Protein AF-A0A7M7TA64-F1 (afdb_monomer_lite)

Sequence (103 aa):
MKEQVNTCLRNYKIDAAVLELGDEKNFEKTDKLTKLEWGCVRACVYKGANFMRADGSLDIEVLTDGDEPEDKKKFESVVGICRAEAGKDDCKFFQCMDEKDDS

Secondary structure (DSSP, 8-state):
-HHHHHHHHHHTT--GGGG-TT-HHHHHHHHT--HHHHHHHHHHHHHHTTSB-TTS-B-HHHHTTT--HHHHHHHHHHHHHHHHHHTT-HHHHHHHHHHHH--

Radius of gyration: 14.09 Å; chains: 1; bounding box: 36×28×34 Å

Foldseek 3Di:
DLVQLCVQLVVVVQHSLCVVPPDPVNVVSVVPDDLLSVLSSVLSVCVVVVQADPQRDGPLCVVQPPPDPVVSVVLVVQLVVLCVVCPSRSSSSSSSVVVVVVD

Organism: Nasonia vitripennis (NCBI:txid7425)

Structure (mmCIF, N/CA/C/O backbone):
data_AF-A0A7M7TA64-F1
#
_entry.id   AF-A0A7M7TA64-F1
#
loop_
_atom_site.group_PDB
_atom_site.id
_atom_site.type_symbol
_atom_site.label_atom_id
_atom_site.label_alt_id
_atom_site.label_comp_id
_atom_site.label_asym_id
_atom_site.label_entity_id
_atom_site.label_seq_id
_atom_site.pdbx_PDB_ins_code
_atom_site.Cartn_x
_atom_site.Cartn_y
_atom_site.Cartn_z
_atom_site.occupancy
_atom_site.B_iso_or_equiv
_atom_site.auth_seq_id
_atom_site.auth_comp_id
_atom_site.auth_asym_id
_atom_site.auth_atom_id
_atom_site.pdbx_PDB_model_num
ATOM 1 N N . MET A 1 1 ? 0.349 -10.941 -12.657 1.00 75.31 1 MET A N 1
ATOM 2 C CA . MET A 1 1 ? 0.095 -9.542 -12.255 1.00 75.31 1 MET A CA 1
ATOM 3 C C . MET A 1 1 ? -1.354 -9.107 -12.505 1.00 75.31 1 MET A C 1
ATOM 5 O O . MET A 1 1 ? -2.120 -9.154 -11.557 1.00 75.31 1 MET A O 1
ATOM 9 N N . LYS A 1 2 ? -1.785 -8.752 -13.732 1.00 79.88 2 LYS A N 1
ATOM 10 C CA . LYS A 1 2 ? -3.099 -8.097 -13.972 1.00 79.88 2 LYS A CA 1
ATOM 11 C C . LYS A 1 2 ? -4.321 -8.875 -13.436 1.00 79.88 2 LYS A C 1
ATOM 13 O O . LYS A 1 2 ? -5.187 -8.292 -12.798 1.00 79.88 2 LYS A O 1
ATOM 18 N N . GLU A 1 3 ? -4.363 -10.196 -13.605 1.00 85.38 3 GLU A N 1
ATOM 19 C CA . GLU A 1 3 ? -5.466 -11.040 -13.103 1.00 85.38 3 GLU A CA 1
ATOM 20 C C . GLU A 1 3 ? -5.526 -11.133 -11.565 1.00 85.38 3 GLU A C 1
ATOM 22 O O . GLU A 1 3 ? -6.605 -11.076 -10.970 1.00 85.38 3 GLU A O 1
ATOM 27 N N . GLN A 1 4 ? -4.365 -11.209 -10.909 1.00 86.50 4 GLN A N 1
ATOM 28 C CA . GLN A 1 4 ? -4.258 -11.245 -9.446 1.00 86.50 4 GLN A CA 1
ATOM 29 C C . GLN A 1 4 ? -4.690 -9.913 -8.827 1.00 86.50 4 GLN A C 1
ATOM 31 O O . GLN A 1 4 ? -5.460 -9.903 -7.868 1.00 86.50 4 GLN A O 1
ATOM 36 N N . VAL A 1 5 ? -4.255 -8.793 -9.415 1.00 90.19 5 VAL A N 1
ATOM 37 C CA . VAL A 1 5 ? -4.656 -7.450 -8.973 1.00 90.19 5 VAL A CA 1
ATOM 38 C C . VAL A 1 5 ? -6.166 -7.267 -9.142 1.00 90.19 5 VAL A C 1
ATOM 40 O O . VAL A 1 5 ? -6.839 -6.890 -8.189 1.00 90.19 5 VAL A O 1
ATOM 43 N N . ASN A 1 6 ? -6.728 -7.631 -10.300 1.00 91.56 6 ASN A N 1
ATOM 44 C CA . ASN A 1 6 ? -8.171 -7.533 -10.543 1.00 91.56 6 ASN A CA 1
ATOM 45 C C . ASN A 1 6 ? -8.990 -8.361 -9.543 1.00 91.56 6 ASN A C 1
ATOM 47 O O . ASN A 1 6 ? -10.031 -7.911 -9.066 1.00 91.56 6 ASN A O 1
ATOM 51 N N . THR A 1 7 ? -8.526 -9.567 -9.214 1.00 90.94 7 THR A N 1
ATOM 52 C CA . THR A 1 7 ? -9.181 -10.427 -8.217 1.00 90.94 7 THR A CA 1
ATOM 53 C C . THR A 1 7 ? -9.127 -9.799 -6.826 1.00 90.94 7 THR A C 1
ATOM 55 O O . THR A 1 7 ? -10.134 -9.769 -6.122 1.00 90.94 7 THR A O 1
ATOM 58 N N . CYS A 1 8 ? -7.978 -9.238 -6.451 1.00 92.12 8 CYS A N 1
ATOM 59 C CA . CYS A 1 8 ? -7.807 -8.531 -5.189 1.00 92.12 8 CYS A CA 1
ATOM 60 C C . CYS A 1 8 ? -8.748 -7.318 -5.076 1.00 92.12 8 CYS A C 1
ATOM 62 O O . CYS A 1 8 ? -9.468 -7.199 -4.087 1.00 92.12 8 CYS A O 1
ATOM 64 N N . LEU A 1 9 ? -8.834 -6.481 -6.115 1.00 93.00 9 LEU A N 1
ATOM 65 C CA 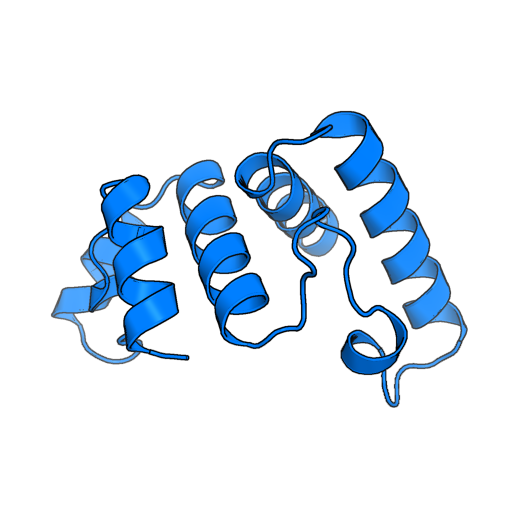. LEU A 1 9 ? -9.723 -5.312 -6.136 1.00 93.00 9 LEU A CA 1
ATOM 66 C C . LEU A 1 9 ? -11.201 -5.698 -6.004 1.00 93.00 9 LEU A C 1
ATOM 68 O O . LEU A 1 9 ? -11.939 -5.083 -5.234 1.00 93.00 9 LEU A O 1
ATOM 72 N N . ARG A 1 10 ? -11.625 -6.775 -6.676 1.00 92.94 10 ARG A N 1
ATOM 73 C CA . ARG A 1 10 ? -12.998 -7.293 -6.569 1.00 92.94 10 ARG A CA 1
ATOM 74 C C . ARG A 1 10 ? -13.357 -7.732 -5.151 1.00 92.94 10 ARG A C 1
ATOM 76 O O . ARG A 1 10 ? -14.497 -7.523 -4.744 1.00 92.94 10 ARG A O 1
ATOM 83 N N . ASN A 1 11 ? -12.409 -8.277 -4.386 1.00 91.62 11 ASN A N 1
ATOM 84 C CA . ASN A 1 11 ? -12.646 -8.633 -2.982 1.00 91.62 11 ASN A CA 1
ATOM 85 C C . ASN A 1 11 ? -12.947 -7.400 -2.117 1.00 91.62 11 ASN A C 1
ATOM 87 O O . ASN A 1 11 ? -13.738 -7.488 -1.180 1.00 91.62 11 ASN A O 1
ATOM 91 N N . TYR A 1 12 ? -12.377 -6.247 -2.473 1.00 90.12 12 TYR A N 1
ATOM 92 C CA . TYR A 1 12 ? -12.662 -4.956 -1.845 1.00 90.12 12 TYR A CA 1
ATOM 93 C C . TYR A 1 12 ? -13.842 -4.210 -2.480 1.00 90.12 12 TYR A C 1
ATOM 95 O O . TYR A 1 12 ? -14.163 -3.109 -2.050 1.00 90.12 12 TYR A O 1
ATOM 103 N N . LYS A 1 13 ? -14.518 -4.808 -3.472 1.00 91.81 13 LYS A N 1
ATOM 104 C CA . LYS A 1 13 ? -15.594 -4.185 -4.266 1.00 91.81 13 LYS A CA 1
ATOM 105 C C . LYS A 1 13 ? -15.149 -2.929 -5.031 1.00 91.81 13 LYS A C 1
ATOM 107 O O . LYS A 1 13 ? -15.981 -2.090 -5.361 1.00 91.81 13 LYS A O 1
ATOM 112 N N . ILE A 1 14 ? -13.860 -2.839 -5.355 1.00 91.00 14 ILE A N 1
ATOM 113 C CA . ILE A 1 14 ? -13.286 -1.762 -6.161 1.00 91.00 14 ILE A CA 1
ATOM 114 C C . ILE A 1 14 ? -13.282 -2.197 -7.629 1.00 91.00 14 ILE A C 1
ATOM 116 O O . ILE A 1 14 ? -12.869 -3.311 -7.966 1.00 91.00 14 ILE A O 1
ATOM 120 N N . ASP A 1 15 ? -13.757 -1.321 -8.512 1.00 89.75 15 ASP A N 1
ATOM 121 C CA . ASP A 1 15 ? -13.716 -1.554 -9.954 1.00 89.75 15 ASP A CA 1
ATOM 122 C C . ASP A 1 15 ? -12.266 -1.477 -10.454 1.00 89.75 15 ASP A C 1
ATOM 124 O O . ASP A 1 15 ? -11.585 -0.480 -10.245 1.00 89.75 15 ASP A O 1
ATOM 128 N N . ALA A 1 16 ? -11.791 -2.513 -11.150 1.00 88.69 16 ALA A N 1
ATOM 129 C CA . ALA A 1 16 ? -10.433 -2.557 -11.692 1.00 88.69 16 ALA A CA 1
ATOM 130 C C . ALA A 1 16 ? -10.143 -1.458 -12.730 1.00 88.69 16 ALA A C 1
ATOM 132 O O . ALA A 1 16 ? -8.976 -1.172 -12.994 1.00 88.69 16 ALA A O 1
ATOM 133 N N . ALA A 1 17 ? -11.180 -0.816 -13.276 1.00 87.50 17 ALA A N 1
ATOM 134 C CA . ALA A 1 17 ? -11.049 0.341 -14.155 1.00 87.50 17 ALA A CA 1
ATOM 135 C C . ALA A 1 17 ? -10.308 1.529 -13.503 1.00 87.50 17 ALA A C 1
ATOM 137 O O . ALA A 1 17 ? -9.763 2.360 -14.219 1.00 87.50 17 ALA A O 1
ATOM 138 N N . VAL A 1 18 ? -10.205 1.589 -12.166 1.00 86.62 18 VAL A N 1
ATOM 139 C CA . VAL A 1 18 ? -9.397 2.610 -11.457 1.00 86.62 18 VAL A CA 1
ATOM 140 C C . VAL A 1 18 ? -7.899 2.529 -11.785 1.00 86.62 18 VAL A C 1
ATOM 142 O O . VAL A 1 18 ? -7.166 3.489 -11.575 1.00 86.62 18 VAL A O 1
ATOM 145 N N . LEU A 1 19 ? -7.430 1.391 -12.314 1.00 86.00 19 LEU A N 1
ATOM 146 C CA . LEU A 1 19 ? -6.048 1.208 -12.773 1.00 86.00 19 LEU A CA 1
ATOM 147 C C . LEU A 1 19 ? -5.819 1.687 -14.214 1.00 86.00 19 LEU A C 1
ATOM 149 O O . LEU A 1 19 ? -4.677 1.749 -14.667 1.00 86.00 19 LEU A O 1
ATOM 153 N N . GLU A 1 20 ? -6.881 1.993 -14.959 1.00 85.06 20 GLU A N 1
ATOM 154 C CA . GLU A 1 20 ? -6.815 2.464 -16.344 1.00 85.06 20 GLU A CA 1
ATOM 155 C C . GLU A 1 20 ? -6.732 3.997 -16.369 1.00 85.06 20 GLU A C 1
ATOM 157 O O . GLU A 1 20 ? -7.658 4.695 -16.786 1.00 85.06 20 GLU A O 1
ATOM 162 N N . LEU A 1 21 ? -5.600 4.508 -15.870 1.00 69.62 21 LEU A N 1
ATOM 163 C CA . LEU A 1 21 ? -5.279 5.934 -15.824 1.00 69.62 21 LEU A CA 1
ATOM 164 C C . LEU A 1 21 ? -5.216 6.521 -17.246 1.00 69.62 21 LEU A C 1
ATOM 166 O O . LEU A 1 21 ? -4.598 5.935 -18.135 1.00 69.62 21 LEU A O 1
ATOM 170 N N . GLY A 1 22 ? -5.824 7.693 -17.452 1.00 64.31 22 GLY A N 1
ATOM 171 C CA . GLY A 1 22 ? -5.812 8.408 -18.738 1.00 64.31 22 GLY A CA 1
ATOM 172 C C . GLY A 1 22 ? -7.102 8.316 -19.563 1.00 64.31 22 GLY A C 1
ATOM 173 O O . GLY A 1 22 ? -7.207 9.008 -20.571 1.00 64.31 22 GLY A O 1
ATOM 174 N N . ASP A 1 23 ? -8.094 7.531 -19.134 1.00 73.25 23 ASP A N 1
ATOM 175 C CA . ASP A 1 23 ? -9.463 7.590 -19.669 1.00 73.25 23 ASP A CA 1
ATOM 176 C C . ASP A 1 23 ? -10.330 8.477 -18.760 1.00 73.25 23 ASP A C 1
ATOM 178 O O . ASP A 1 23 ? -10.501 8.170 -17.578 1.00 73.25 23 ASP A O 1
ATOM 182 N N . GLU A 1 24 ? -10.889 9.567 -19.301 1.00 72.31 24 GLU A N 1
ATOM 183 C CA . GLU A 1 24 ? -11.781 10.509 -18.594 1.00 72.31 24 GLU A CA 1
ATOM 184 C C . GLU A 1 24 ? -12.913 9.805 -17.827 1.00 72.31 24 GLU A C 1
ATOM 186 O O . GLU A 1 24 ? -13.276 10.228 -16.731 1.00 72.31 24 GLU A O 1
ATOM 191 N N . LYS A 1 25 ? -13.427 8.678 -18.338 1.00 71.94 25 LYS A N 1
ATOM 192 C CA . LYS A 1 25 ? -14.494 7.905 -17.677 1.00 71.94 25 LYS A CA 1
ATOM 193 C C . LYS A 1 25 ? -14.016 7.150 -16.438 1.00 71.94 25 LYS A C 1
ATOM 195 O O . LYS A 1 25 ? -14.834 6.769 -15.599 1.00 71.94 25 LYS A O 1
ATOM 200 N N . ASN A 1 26 ? -12.714 6.909 -16.330 1.00 77.12 26 ASN A N 1
ATOM 201 C CA . ASN A 1 26 ? -12.096 6.208 -15.211 1.00 77.12 26 ASN A CA 1
ATOM 202 C C . ASN A 1 26 ? -11.576 7.171 -14.138 1.00 77.12 26 ASN A C 1
ATOM 204 O O . ASN A 1 26 ? -11.543 6.784 -12.971 1.00 77.12 26 ASN A O 1
ATOM 208 N N . PHE A 1 27 ? -11.282 8.432 -14.484 1.00 74.19 27 PHE A N 1
ATOM 209 C CA . PHE A 1 27 ? -10.951 9.468 -13.496 1.00 74.19 27 PHE A CA 1
ATOM 210 C C . PHE A 1 27 ? -12.053 9.628 -12.445 1.00 74.19 27 PHE A C 1
ATOM 212 O O . PHE A 1 27 ? -11.759 9.620 -11.255 1.00 74.19 27 PHE A O 1
ATOM 219 N N . GLU A 1 28 ? -13.328 9.642 -12.850 1.00 78.50 28 GLU A N 1
ATOM 220 C CA . GLU A 1 28 ? -14.440 9.716 -11.891 1.00 78.50 28 GLU A CA 1
ATOM 221 C C . GLU A 1 28 ? -14.493 8.532 -10.915 1.00 78.50 28 GLU A C 1
ATOM 223 O O . GLU A 1 28 ? -15.075 8.648 -9.837 1.00 78.50 28 GLU A O 1
ATOM 228 N N . LYS A 1 29 ? -13.970 7.365 -11.304 1.00 80.31 29 LYS A N 1
ATOM 229 C CA . LYS A 1 29 ? -13.933 6.188 -10.430 1.00 80.31 29 LYS A CA 1
ATOM 230 C C . LYS A 1 29 ? -12.819 6.326 -9.407 1.00 80.31 29 LYS A C 1
ATOM 232 O O . LYS A 1 29 ? -13.049 5.995 -8.251 1.00 80.31 29 LYS A O 1
ATOM 237 N N . THR A 1 30 ? -11.666 6.839 -9.827 1.00 82.88 30 THR A N 1
ATOM 238 C CA . THR A 1 30 ? -10.530 7.135 -8.951 1.00 82.88 30 THR A CA 1
ATOM 239 C C . THR A 1 30 ? -10.864 8.249 -7.957 1.00 82.88 30 THR A C 1
ATOM 241 O O . THR A 1 30 ? -10.652 8.062 -6.765 1.00 82.88 30 THR A O 1
ATOM 244 N N . ASP A 1 31 ? -11.493 9.341 -8.403 1.00 83.56 31 ASP A N 1
ATOM 245 C CA . ASP A 1 31 ? -11.886 10.478 -7.548 1.00 83.56 31 ASP A CA 1
ATOM 246 C C . ASP A 1 31 ? -12.921 10.114 -6.472 1.00 83.56 31 ASP A C 1
ATOM 248 O O . ASP A 1 31 ? -13.040 10.790 -5.451 1.00 83.56 31 ASP A O 1
ATOM 252 N N . LYS A 1 32 ? -13.699 9.049 -6.693 1.00 87.88 32 LYS A N 1
ATOM 253 C CA . LYS A 1 32 ? -14.696 8.561 -5.729 1.00 87.88 32 LYS A CA 1
ATOM 254 C C . LYS A 1 32 ? -14.101 7.639 -4.667 1.00 87.88 32 LYS A C 1
ATOM 256 O O . LYS A 1 32 ? -14.815 7.314 -3.719 1.00 87.88 32 LYS A O 1
ATOM 261 N N . LEU A 1 33 ? -12.846 7.209 -4.812 1.00 90.25 33 LEU A N 1
ATOM 262 C CA . LEU A 1 33 ? -12.204 6.353 -3.821 1.00 90.25 33 LEU A CA 1
ATOM 263 C C . LEU A 1 33 ? -11.891 7.155 -2.560 1.00 90.25 33 LEU A C 1
ATOM 265 O O . LEU A 1 33 ? -11.266 8.213 -2.586 1.00 90.25 33 LEU A O 1
ATOM 269 N N . THR A 1 34 ? -12.292 6.610 -1.421 1.00 93.31 34 THR A N 1
ATOM 270 C CA . THR A 1 34 ? -11.801 7.059 -0.120 1.00 93.31 34 THR A CA 1
ATOM 271 C C . THR A 1 34 ? -10.307 6.754 0.018 1.00 93.31 34 THR A C 1
ATOM 273 O O . THR A 1 34 ? -9.778 5.854 -0.636 1.00 93.31 34 THR A O 1
ATOM 276 N N . LYS A 1 35 ? -9.617 7.437 0.942 1.00 91.62 35 LYS A N 1
ATOM 277 C CA . LYS A 1 35 ? -8.201 7.149 1.242 1.00 91.62 35 LYS A CA 1
ATOM 278 C C . LYS A 1 35 ? -7.952 5.677 1.593 1.00 91.62 35 LYS A C 1
ATOM 280 O O . LYS A 1 35 ? -6.944 5.105 1.195 1.00 91.62 35 LYS A O 1
ATOM 285 N N . LEU A 1 36 ? -8.887 5.050 2.309 1.00 94.44 36 LEU A N 1
ATOM 286 C CA . LEU A 1 36 ? -8.793 3.634 2.660 1.00 94.44 36 LEU A CA 1
ATOM 287 C C . LEU A 1 36 ? -8.938 2.730 1.429 1.00 94.44 36 LEU A C 1
ATOM 289 O O . LEU A 1 36 ? -8.190 1.765 1.285 1.00 94.44 36 LEU A O 1
ATOM 293 N N . GLU A 1 37 ? -9.881 3.033 0.535 1.00 94.69 37 GLU A N 1
ATOM 294 C CA . GLU A 1 37 ? -10.035 2.291 -0.720 1.00 94.69 37 GLU A CA 1
ATOM 295 C C . GLU A 1 37 ? -8.804 2.456 -1.611 1.00 94.69 37 GLU A C 1
ATOM 297 O O . GLU A 1 37 ? -8.332 1.470 -2.172 1.00 94.69 37 GLU A O 1
ATOM 302 N N . TRP A 1 38 ? -8.227 3.657 -1.676 1.00 92.56 38 TRP A N 1
ATOM 303 C CA . TRP A 1 38 ? -6.962 3.889 -2.371 1.00 92.56 38 TRP A CA 1
ATOM 304 C C . TRP A 1 38 ? -5.811 3.075 -1.765 1.00 92.56 38 TRP A C 1
ATOM 306 O O . TRP A 1 38 ? -5.077 2.399 -2.491 1.00 92.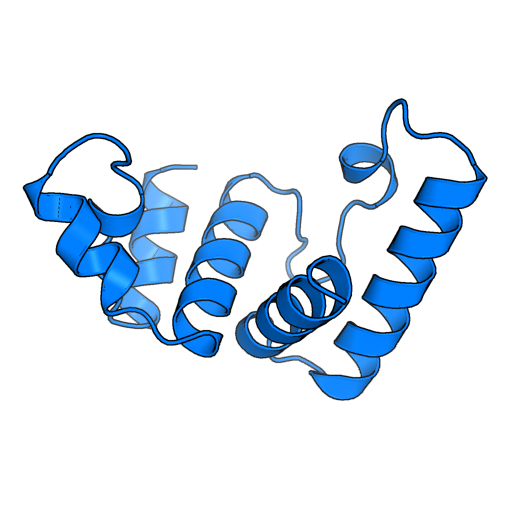56 38 TRP A O 1
ATOM 316 N N . GLY A 1 39 ? -5.738 3.004 -0.433 1.00 95.00 39 GLY A N 1
ATOM 317 C CA . GLY A 1 39 ? -4.834 2.100 0.274 1.00 95.00 39 GLY A CA 1
ATOM 318 C C . GLY A 1 39 ? -5.035 0.629 -0.118 1.00 95.00 39 GLY A C 1
ATOM 319 O O . GLY A 1 39 ? -4.062 -0.089 -0.361 1.00 95.00 39 GLY A O 1
ATOM 320 N N . CYS A 1 40 ? -6.283 0.169 -0.276 1.00 95.19 40 CYS A N 1
ATOM 321 C CA . CYS A 1 40 ? -6.569 -1.174 -0.794 1.00 95.19 40 CYS A CA 1
ATOM 322 C C . CYS A 1 40 ? -6.108 -1.363 -2.248 1.00 95.19 40 CYS A C 1
ATOM 324 O O . CYS A 1 40 ? -5.576 -2.427 -2.581 1.00 95.19 40 CYS A O 1
ATOM 326 N N . VAL A 1 41 ? -6.277 -0.355 -3.114 1.00 94.31 41 VAL A N 1
ATOM 327 C CA . VAL A 1 41 ? -5.764 -0.401 -4.494 1.00 94.31 41 VAL A CA 1
ATOM 328 C C . VAL A 1 41 ? -4.253 -0.601 -4.479 1.00 94.31 41 VAL A C 1
ATOM 330 O O . VAL A 1 41 ? -3.748 -1.531 -5.116 1.00 94.31 41 VAL A O 1
ATOM 333 N N . ARG A 1 42 ? -3.538 0.213 -3.696 1.00 93.50 42 ARG A N 1
ATOM 334 C CA . ARG A 1 42 ? -2.079 0.147 -3.562 1.00 93.50 42 ARG A CA 1
ATOM 335 C C . ARG A 1 42 ? -1.637 -1.213 -3.019 1.00 93.50 42 ARG A C 1
ATOM 337 O O . ARG A 1 42 ? -0.781 -1.856 -3.625 1.00 93.50 42 ARG A O 1
ATOM 344 N N . ALA A 1 43 ? -2.311 -1.732 -1.992 1.00 94.38 43 ALA A N 1
ATOM 345 C CA . ALA A 1 43 ? -2.063 -3.075 -1.466 1.00 94.38 43 ALA A CA 1
ATOM 346 C C . ALA A 1 43 ? -2.198 -4.165 -2.541 1.00 94.38 43 ALA A C 1
ATOM 348 O O . ALA A 1 43 ? -1.333 -5.038 -2.655 1.00 94.38 43 ALA A O 1
ATOM 349 N N . CYS A 1 44 ? -3.258 -4.120 -3.354 1.00 94.25 44 CYS A N 1
ATOM 350 C CA . CYS A 1 44 ? -3.470 -5.087 -4.429 1.00 94.25 44 CYS A CA 1
ATOM 351 C C . CYS A 1 44 ? -2.381 -5.019 -5.501 1.00 94.25 44 CYS A C 1
ATOM 353 O O . CYS A 1 44 ? -1.895 -6.064 -5.942 1.00 94.25 44 CYS A O 1
ATOM 355 N N . VAL A 1 45 ? -1.982 -3.810 -5.904 1.00 93.31 45 VAL A N 1
ATOM 356 C CA . VAL A 1 45 ? -0.913 -3.599 -6.887 1.00 93.31 45 VAL A CA 1
ATOM 357 C C . VAL A 1 45 ? 0.421 -4.119 -6.351 1.00 93.31 45 VAL A C 1
ATOM 359 O O . VAL A 1 45 ? 1.077 -4.905 -7.033 1.00 93.31 45 VAL A O 1
ATOM 362 N N . TYR A 1 46 ? 0.785 -3.777 -5.112 1.00 93.56 46 TYR A N 1
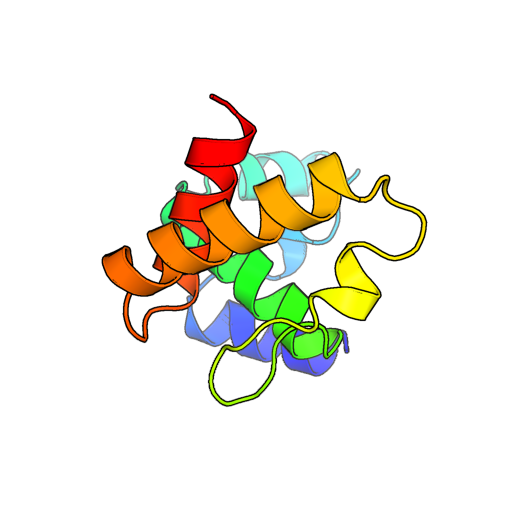ATOM 363 C CA . TYR A 1 46 ? 2.048 -4.202 -4.500 1.00 93.56 46 TYR A CA 1
ATOM 364 C C . TYR A 1 46 ? 2.127 -5.723 -4.312 1.00 93.56 46 TYR A C 1
ATOM 366 O O . TYR A 1 46 ? 3.173 -6.314 -4.581 1.00 93.56 46 TYR A O 1
ATOM 374 N N . LYS A 1 47 ? 1.024 -6.388 -3.930 1.00 91.69 47 LYS A N 1
ATOM 375 C CA . LYS A 1 47 ? 0.951 -7.863 -3.907 1.00 91.69 47 LYS A CA 1
ATOM 376 C C . LYS A 1 47 ? 1.103 -8.453 -5.306 1.00 91.69 47 LYS A C 1
ATOM 378 O O . LYS A 1 47 ? 1.866 -9.390 -5.500 1.00 91.69 47 LYS A O 1
ATOM 383 N N . GLY A 1 48 ? 0.388 -7.907 -6.291 1.00 90.69 48 GLY A N 1
ATOM 384 C CA . GLY A 1 48 ? 0.416 -8.407 -7.668 1.00 90.69 48 GLY A CA 1
ATOM 385 C C . GLY A 1 48 ? 1.756 -8.207 -8.385 1.00 90.69 48 GLY A C 1
ATOM 386 O O . GLY A 1 48 ? 2.050 -8.956 -9.321 1.00 90.69 48 GLY A O 1
ATOM 387 N N . ALA A 1 49 ? 2.541 -7.216 -7.953 1.00 90.12 49 ALA A N 1
ATOM 388 C CA . ALA A 1 49 ? 3.899 -6.930 -8.414 1.00 90.12 49 ALA A CA 1
ATOM 389 C C . ALA A 1 49 ? 4.993 -7.633 -7.584 1.00 90.12 49 ALA A C 1
ATOM 391 O O . ALA A 1 49 ? 6.165 -7.541 -7.931 1.00 90.12 49 ALA A O 1
ATOM 392 N N . ASN A 1 50 ? 4.624 -8.359 -6.521 1.00 89.94 50 ASN A N 1
ATOM 393 C CA . ASN A 1 50 ? 5.534 -8.993 -5.557 1.00 89.94 50 ASN A CA 1
ATOM 394 C C . ASN A 1 50 ? 6.439 -8.024 -4.768 1.00 89.94 50 ASN A C 1
ATOM 396 O O . ASN A 1 50 ? 7.429 -8.460 -4.190 1.00 89.94 50 ASN A O 1
ATOM 400 N N . PHE A 1 51 ? 6.088 -6.737 -4.681 1.00 92.38 51 PHE A N 1
ATOM 401 C CA . PHE A 1 51 ? 6.756 -5.788 -3.778 1.00 92.38 51 PHE A CA 1
ATOM 402 C C . PHE A 1 51 ? 6.305 -5.942 -2.326 1.00 92.38 51 PHE A C 1
ATOM 404 O O . PHE A 1 51 ? 6.991 -5.492 -1.413 1.00 92.38 51 PHE A O 1
ATOM 411 N N . MET A 1 52 ? 5.151 -6.573 -2.108 1.00 93.00 52 MET A N 1
ATOM 412 C CA . MET A 1 52 ? 4.665 -6.944 -0.787 1.00 93.00 52 MET A CA 1
ATOM 413 C C . MET A 1 52 ? 4.482 -8.457 -0.695 1.00 93.00 52 MET A C 1
ATOM 415 O O . MET A 1 52 ? 3.809 -9.068 -1.529 1.00 93.00 52 MET A O 1
ATOM 419 N N . ARG A 1 53 ? 5.070 -9.056 0.340 1.00 89.06 53 ARG A N 1
ATOM 420 C CA . ARG A 1 53 ? 5.005 -10.493 0.621 1.00 89.06 53 ARG A CA 1
ATOM 421 C C . ARG A 1 53 ? 3.665 -10.872 1.258 1.00 89.06 53 ARG A C 1
ATOM 423 O O . ARG A 1 53 ? 2.872 -10.023 1.662 1.00 89.06 53 ARG A O 1
ATOM 430 N N . ALA A 1 54 ? 3.403 -12.174 1.371 1.00 85.94 54 ALA A N 1
ATOM 431 C CA . ALA A 1 54 ? 2.145 -12.693 1.918 1.00 85.94 54 ALA A CA 1
ATOM 432 C C . ALA A 1 54 ? 1.926 -12.367 3.411 1.00 85.94 54 ALA A C 1
ATOM 434 O O . ALA A 1 54 ? 0.786 -12.345 3.868 1.00 85.94 54 ALA A O 1
ATOM 435 N N . ASP A 1 55 ? 2.997 -12.095 4.161 1.00 87.31 55 ASP A N 1
ATOM 436 C CA . ASP A 1 55 ? 2.948 -11.611 5.550 1.00 87.31 55 ASP A CA 1
ATOM 437 C C . ASP A 1 55 ? 2.740 -10.082 5.653 1.00 87.31 55 ASP A C 1
ATOM 439 O O . ASP A 1 55 ? 2.634 -9.524 6.751 1.00 87.31 55 ASP A O 1
ATOM 443 N N . GLY A 1 56 ? 2.656 -9.413 4.498 1.00 86.75 56 GLY A N 1
ATOM 444 C CA . GLY A 1 56 ? 2.522 -7.972 4.321 1.00 86.75 56 GLY A CA 1
ATOM 445 C C . GLY A 1 56 ? 3.796 -7.177 4.611 1.00 86.75 56 GLY A C 1
ATOM 446 O O . GLY A 1 56 ? 3.719 -5.966 4.800 1.00 86.75 56 GLY A O 1
ATOM 447 N N . SER A 1 57 ? 4.962 -7.831 4.651 1.00 90.81 57 SER A N 1
ATOM 448 C CA . SER A 1 57 ? 6.253 -7.138 4.610 1.00 90.81 57 SER A CA 1
ATOM 449 C C . SER A 1 57 ? 6.543 -6.608 3.202 1.00 90.81 57 SER A C 1
ATOM 451 O O . SER A 1 57 ? 6.230 -7.266 2.206 1.00 90.81 57 SER A O 1
ATOM 453 N N . LEU A 1 58 ? 7.141 -5.419 3.118 1.00 93.62 58 LEU A N 1
ATOM 454 C CA . LEU A 1 58 ? 7.602 -4.840 1.857 1.00 93.62 58 LEU A CA 1
ATOM 455 C C . LEU A 1 58 ? 9.024 -5.297 1.524 1.00 93.62 58 LEU A C 1
ATOM 457 O O . LEU A 1 58 ? 9.842 -5.533 2.416 1.00 93.62 58 LEU A O 1
ATOM 461 N N . ASP A 1 59 ? 9.326 -5.381 0.232 1.00 93.06 59 ASP A N 1
ATOM 462 C CA . ASP A 1 59 ? 10.694 -5.516 -0.254 1.00 93.06 59 ASP A CA 1
ATOM 463 C C . ASP A 1 59 ? 11.362 -4.137 -0.324 1.00 93.06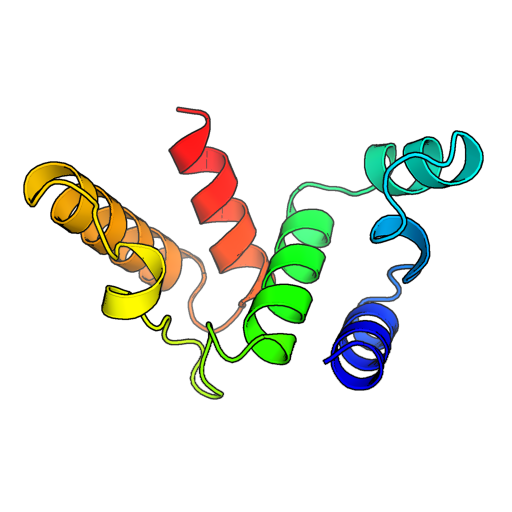 59 ASP A C 1
ATOM 465 O O . ASP A 1 59 ? 11.419 -3.497 -1.371 1.00 93.06 59 ASP A O 1
ATOM 469 N N . ILE A 1 60 ? 11.780 -3.644 0.846 1.00 91.31 60 ILE A N 1
ATOM 470 C CA . ILE A 1 60 ? 12.320 -2.289 1.022 1.00 91.31 60 ILE A CA 1
ATOM 471 C C . ILE A 1 60 ? 13.523 -2.049 0.107 1.00 91.31 60 ILE A C 1
ATOM 473 O O . ILE A 1 60 ? 13.570 -1.019 -0.547 1.00 91.31 60 ILE A O 1
ATOM 477 N N . GLU A 1 61 ? 14.440 -3.015 0.000 1.00 90.88 61 GLU A N 1
ATOM 478 C CA . GLU A 1 61 ? 15.632 -2.896 -0.853 1.00 90.88 61 GLU A CA 1
ATOM 479 C C . GLU A 1 61 ? 15.272 -2.640 -2.318 1.00 90.88 61 GLU A C 1
ATOM 481 O O . GLU A 1 61 ? 15.905 -1.824 -2.973 1.00 90.88 61 GLU A O 1
ATOM 486 N N . VAL A 1 62 ? 14.238 -3.318 -2.824 1.00 91.38 62 VAL A N 1
ATOM 487 C CA . VAL A 1 62 ? 13.768 -3.137 -4.203 1.00 91.38 62 VAL A CA 1
ATOM 488 C C . VAL A 1 62 ? 13.052 -1.798 -4.374 1.00 91.38 62 VAL A C 1
ATOM 490 O O . VAL A 1 62 ? 13.149 -1.181 -5.431 1.00 91.38 62 VAL A O 1
ATOM 493 N N . LEU A 1 63 ? 12.309 -1.355 -3.359 1.00 91.50 63 LEU A N 1
ATOM 494 C CA . LEU A 1 63 ? 11.537 -0.112 -3.410 1.00 91.50 63 LEU A CA 1
ATOM 495 C C . LEU A 1 63 ? 12.398 1.145 -3.268 1.00 91.50 63 LEU A C 1
ATOM 497 O O . LEU A 1 63 ? 11.975 2.193 -3.741 1.00 91.50 63 LEU A O 1
ATOM 501 N N . THR A 1 64 ? 13.568 1.031 -2.641 1.00 92.75 64 THR A N 1
ATOM 502 C CA . THR A 1 64 ? 14.517 2.133 -2.431 1.00 92.75 64 THR A CA 1
ATOM 503 C C . THR A 1 64 ? 15.802 1.947 -3.246 1.00 92.75 64 THR A C 1
ATOM 505 O O . THR A 1 64 ? 16.861 2.443 -2.858 1.00 92.75 64 THR A O 1
ATOM 508 N N . ASP A 1 65 ? 15.768 1.148 -4.319 1.00 94.00 65 ASP A N 1
ATOM 509 C CA . ASP A 1 65 ? 16.946 0.921 -5.162 1.00 94.00 65 ASP A CA 1
ATOM 510 C C . ASP A 1 65 ? 17.335 2.217 -5.885 1.00 94.00 65 ASP A C 1
ATOM 512 O O . ASP A 1 65 ? 16.559 2.772 -6.663 1.00 94.00 65 ASP A O 1
ATOM 516 N N . GLY A 1 66 ? 18.548 2.700 -5.619 1.00 93.31 66 GLY A N 1
ATOM 517 C CA . GLY A 1 66 ? 19.042 3.980 -6.129 1.00 93.31 66 GLY A CA 1
ATOM 518 C C . GLY A 1 66 ? 18.727 5.201 -5.258 1.00 93.31 66 GLY A C 1
ATOM 519 O O . GLY A 1 66 ? 19.195 6.287 -5.600 1.00 93.31 66 GLY A O 1
ATOM 520 N N . ASP A 1 67 ? 18.009 5.038 -4.142 1.00 93.00 67 ASP A N 1
ATOM 521 C CA . ASP A 1 67 ? 17.788 6.115 -3.170 1.00 93.00 67 ASP A CA 1
ATOM 522 C C . ASP A 1 67 ? 19.045 6.391 -2.331 1.00 93.00 67 ASP A C 1
ATOM 524 O O . ASP A 1 67 ? 19.867 5.504 -2.064 1.00 93.00 67 ASP A O 1
ATOM 528 N N . GLU A 1 68 ? 19.172 7.626 -1.843 1.00 94.81 68 GLU A N 1
ATOM 529 C CA . GLU A 1 68 ? 20.211 7.973 -0.877 1.00 94.81 68 GLU A CA 1
ATOM 530 C C . GLU A 1 68 ? 19.968 7.253 0.469 1.00 94.81 68 GLU A C 1
ATOM 532 O O . GLU A 1 68 ? 18.823 7.009 0.870 1.00 94.81 68 GLU A O 1
ATOM 537 N N . PRO A 1 69 ? 21.024 6.943 1.250 1.00 92.62 69 PRO A N 1
ATOM 538 C CA . PRO A 1 69 ? 20.879 6.226 2.520 1.00 92.62 69 PRO A CA 1
ATOM 539 C C . PRO A 1 69 ? 19.945 6.901 3.537 1.00 92.62 69 PRO A C 1
ATOM 541 O O . PRO A 1 69 ? 19.408 6.232 4.423 1.00 92.62 69 PRO A O 1
ATOM 544 N N . GLU A 1 70 ? 19.791 8.224 3.463 1.00 92.12 70 GLU A N 1
ATOM 545 C CA . GLU A 1 70 ? 18.886 8.990 4.325 1.00 92.12 70 GLU A CA 1
ATOM 546 C C . GLU A 1 70 ? 17.415 8.778 3.945 1.00 92.12 70 GLU A C 1
ATOM 548 O O . GLU A 1 70 ? 16.585 8.564 4.833 1.00 92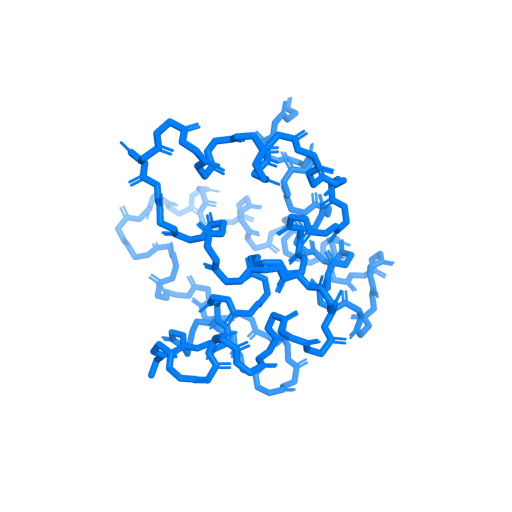.12 70 GLU A O 1
ATOM 553 N N . ASP A 1 71 ? 17.108 8.738 2.648 1.00 91.00 71 ASP A N 1
ATOM 554 C CA . ASP A 1 71 ? 15.757 8.501 2.134 1.00 91.00 71 ASP A CA 1
ATOM 555 C C . ASP A 1 71 ? 15.304 7.073 2.424 1.00 91.00 71 ASP A C 1
ATOM 557 O O . ASP A 1 71 ? 14.203 6.863 2.940 1.00 91.00 71 ASP A O 1
ATOM 561 N N . LYS A 1 72 ? 16.202 6.095 2.253 1.00 92.62 72 LYS A N 1
ATOM 562 C CA . LYS A 1 72 ? 15.942 4.709 2.659 1.00 92.62 72 LYS A CA 1
ATOM 563 C C . LYS A 1 72 ? 15.589 4.601 4.145 1.00 92.62 72 LYS A C 1
ATOM 565 O O . LYS A 1 72 ? 14.596 3.969 4.502 1.00 92.62 72 LYS A O 1
ATOM 570 N N . LYS A 1 73 ? 16.358 5.251 5.029 1.00 92.69 73 LYS A N 1
ATOM 571 C CA . LYS A 1 73 ? 16.066 5.266 6.477 1.00 92.69 73 LYS A CA 1
ATOM 572 C C . LYS A 1 73 ? 14.731 5.936 6.789 1.00 92.69 73 LYS A C 1
ATOM 574 O O . LYS A 1 73 ? 14.012 5.483 7.682 1.00 92.69 73 LYS A O 1
ATOM 579 N N . LYS A 1 74 ? 14.397 7.020 6.082 1.00 92.25 74 LYS A N 1
ATOM 580 C CA . LYS A 1 74 ? 13.101 7.691 6.222 1.00 92.25 74 LYS A CA 1
ATOM 581 C C . LYS A 1 74 ? 11.971 6.742 5.823 1.00 92.25 74 LYS A C 1
ATOM 583 O O . LYS A 1 74 ? 11.028 6.580 6.594 1.00 92.25 74 LYS A O 1
ATOM 588 N N . PHE A 1 75 ? 12.099 6.067 4.683 1.00 92.56 75 PHE A N 1
ATOM 589 C CA . PHE A 1 75 ? 11.120 5.100 4.201 1.00 92.56 75 PHE A CA 1
ATOM 590 C C . PHE A 1 75 ? 10.941 3.925 5.176 1.00 92.56 75 PHE A C 1
ATOM 592 O O . PHE A 1 75 ? 9.816 3.629 5.576 1.00 92.56 75 PHE A O 1
ATOM 599 N N . GLU A 1 76 ? 12.034 3.320 5.655 1.00 93.94 76 GLU A N 1
ATOM 600 C CA . GLU A 1 76 ? 12.006 2.263 6.680 1.00 93.94 76 GLU A CA 1
ATOM 601 C C . GLU A 1 76 ? 11.275 2.705 7.956 1.00 93.94 76 GLU A C 1
ATOM 603 O O . GLU A 1 76 ? 10.466 1.955 8.511 1.00 93.94 76 GLU A O 1
ATOM 608 N N . SER A 1 77 ? 11.524 3.938 8.404 1.00 94.00 77 SER A N 1
ATOM 609 C CA . SER A 1 77 ? 10.866 4.521 9.576 1.00 94.00 77 SER A CA 1
ATOM 610 C C . SER A 1 77 ? 9.353 4.654 9.374 1.00 94.00 77 SER A C 1
ATOM 612 O O . SER A 1 77 ? 8.575 4.217 10.227 1.00 94.00 77 SER A O 1
ATOM 614 N N . VAL A 1 78 ? 8.917 5.191 8.227 1.00 94.38 78 VAL A N 1
ATOM 615 C CA . VAL A 1 78 ? 7.486 5.337 7.907 1.00 94.38 78 VAL A CA 1
ATOM 616 C C . VAL A 1 78 ? 6.810 3.970 7.807 1.00 94.38 78 VAL A C 1
ATOM 618 O O . VAL A 1 78 ? 5.757 3.772 8.414 1.00 94.38 78 VAL A O 1
ATOM 621 N N . VAL A 1 79 ? 7.438 2.997 7.138 1.00 94.06 79 VAL A N 1
ATOM 622 C CA . VAL A 1 79 ? 6.926 1.619 7.058 1.00 94.06 79 VAL A CA 1
ATOM 623 C C . VAL A 1 79 ? 6.733 1.028 8.456 1.00 94.06 79 VAL A C 1
ATOM 625 O O . VAL A 1 79 ? 5.685 0.442 8.734 1.00 94.06 79 VAL A O 1
ATOM 628 N N . GLY A 1 80 ? 7.703 1.209 9.357 1.00 94.25 80 GLY A N 1
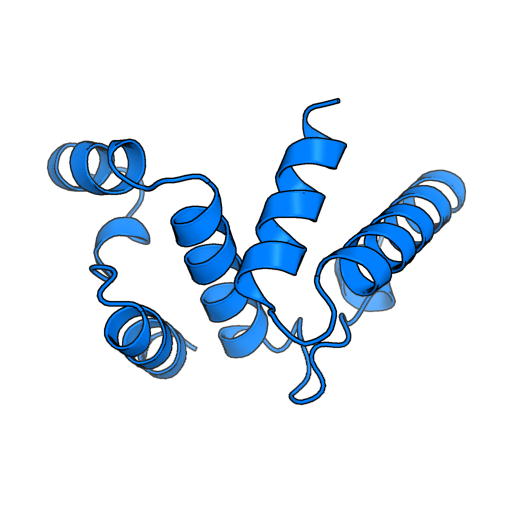ATOM 629 C CA . GLY A 1 80 ? 7.615 0.740 10.740 1.00 94.25 80 GLY A CA 1
ATOM 630 C C . GLY A 1 80 ? 6.446 1.356 11.514 1.00 94.25 80 GLY A C 1
ATOM 631 O O . GLY A 1 80 ? 5.670 0.627 12.137 1.00 94.25 80 GLY A O 1
ATOM 632 N N . ILE A 1 81 ? 6.284 2.680 11.437 1.00 94.88 81 ILE A N 1
ATOM 633 C CA . ILE A 1 81 ? 5.185 3.413 12.088 1.00 94.88 81 ILE A CA 1
ATOM 634 C C . ILE A 1 81 ? 3.836 2.940 11.537 1.00 94.88 81 ILE A C 1
ATOM 636 O O . ILE A 1 81 ? 2.971 2.501 12.295 1.00 94.88 81 ILE A O 1
ATOM 640 N N . CYS A 1 82 ? 3.676 2.948 10.215 1.00 95.69 82 CYS A N 1
ATOM 641 C CA . CYS A 1 82 ? 2.411 2.600 9.583 1.00 95.69 82 CYS A CA 1
ATOM 642 C C . CYS A 1 82 ? 2.036 1.133 9.785 1.00 95.69 82 CYS A C 1
ATOM 644 O O . CYS A 1 82 ? 0.857 0.814 9.938 1.00 95.69 82 CYS A O 1
ATOM 646 N N . ARG A 1 83 ? 3.011 0.216 9.842 1.00 93.44 83 ARG A N 1
ATOM 647 C CA . ARG A 1 83 ? 2.725 -1.191 10.151 1.00 93.44 83 ARG A CA 1
ATOM 648 C C . ARG A 1 83 ? 2.315 -1.378 11.611 1.00 93.44 83 ARG A C 1
ATOM 650 O O . ARG A 1 83 ? 1.448 -2.207 11.882 1.00 93.44 83 ARG A O 1
ATOM 657 N N . ALA A 1 84 ? 2.882 -0.602 12.536 1.00 94.69 84 ALA A N 1
ATOM 658 C CA . ALA A 1 84 ? 2.469 -0.613 13.937 1.00 94.69 84 ALA A CA 1
ATOM 659 C C . ALA A 1 84 ? 1.032 -0.089 14.121 1.00 94.69 84 ALA A C 1
ATOM 661 O O . ALA A 1 84 ? 0.268 -0.680 14.882 1.00 94.69 84 ALA A O 1
ATOM 662 N N . GLU A 1 85 ? 0.646 0.964 13.396 1.00 94.06 85 GLU A N 1
ATOM 663 C CA . GLU A 1 85 ? -0.710 1.531 13.444 1.00 94.06 85 GLU A CA 1
ATOM 664 C C . GLU A 1 85 ? -1.754 0.637 12.753 1.00 94.06 85 GLU A C 1
ATOM 666 O O . GLU A 1 85 ? -2.847 0.415 13.280 1.00 94.06 85 GLU A O 1
ATOM 671 N N . ALA A 1 86 ? -1.425 0.088 11.581 1.00 93.88 86 ALA A N 1
ATOM 672 C CA . ALA A 1 86 ? -2.353 -0.699 10.771 1.00 93.88 86 ALA A CA 1
ATOM 673 C C . ALA A 1 86 ? -2.452 -2.179 11.185 1.00 93.88 86 ALA A C 1
ATOM 675 O O . ALA A 1 86 ? -3.442 -2.860 10.890 1.00 93.88 86 ALA A O 1
ATOM 676 N N . GLY A 1 87 ? -1.427 -2.714 11.852 1.00 91.81 87 GLY A N 1
ATOM 677 C CA . GLY A 1 87 ? -1.337 -4.128 12.199 1.00 91.81 87 GLY A CA 1
ATOM 678 C C . GLY A 1 87 ? -1.286 -5.025 10.956 1.00 91.81 87 GLY A C 1
ATOM 679 O O . GLY A 1 87 ? -0.337 -4.980 10.179 1.00 91.81 87 GLY A O 1
ATOM 680 N N . LYS A 1 88 ? -2.302 -5.883 10.787 1.00 91.75 88 LYS A N 1
ATOM 681 C CA . LYS A 1 88 ? -2.419 -6.818 9.646 1.00 91.75 88 LYS A CA 1
ATOM 682 C C . LYS A 1 88 ? -3.266 -6.274 8.489 1.00 91.75 88 LYS A C 1
ATOM 684 O O . LYS A 1 88 ? -3.498 -6.994 7.522 1.00 91.75 88 LYS A O 1
ATOM 689 N N . ASP A 1 89 ? -3.790 -5.059 8.615 1.00 95.06 89 ASP A N 1
ATOM 690 C CA . ASP A 1 89 ? -4.651 -4.450 7.607 1.00 95.06 89 ASP A CA 1
ATOM 691 C C . ASP A 1 89 ? -3.798 -3.722 6.563 1.00 95.06 89 ASP A C 1
ATOM 693 O O . ASP A 1 89 ? -3.326 -2.606 6.779 1.00 95.06 89 ASP A O 1
ATOM 697 N N . ASP A 1 90 ? -3.580 -4.374 5.421 1.00 94.62 90 ASP A N 1
ATOM 698 C CA . ASP A 1 90 ? -2.745 -3.813 4.359 1.00 94.62 90 ASP A CA 1
ATOM 699 C C . ASP A 1 90 ? -3.354 -2.544 3.738 1.00 94.62 90 ASP A C 1
ATOM 701 O O . ASP A 1 90 ? -2.611 -1.674 3.292 1.00 94.62 90 ASP A O 1
ATOM 705 N N . CYS A 1 91 ? -4.685 -2.392 3.738 1.00 95.75 91 CYS A N 1
ATOM 706 C CA . CYS A 1 91 ? -5.318 -1.178 3.223 1.00 95.75 91 CYS A CA 1
ATOM 707 C C . CYS A 1 91 ? -5.010 0.019 4.125 1.00 95.75 91 CYS A C 1
ATOM 709 O O . CYS A 1 91 ? -4.602 1.072 3.639 1.00 95.75 91 CYS A O 1
ATOM 711 N N . LYS A 1 92 ? -5.153 -0.155 5.447 1.00 96.06 92 LYS A N 1
ATOM 712 C CA . LYS A 1 92 ? -4.799 0.885 6.429 1.00 96.06 92 LYS A CA 1
ATOM 713 C C . LYS A 1 92 ? -3.310 1.195 6.433 1.00 96.06 92 LYS A C 1
ATOM 715 O O . LYS A 1 92 ? -2.933 2.344 6.634 1.00 96.06 92 LYS A O 1
ATOM 720 N N . PHE A 1 93 ? -2.474 0.185 6.200 1.00 96.50 93 PHE A N 1
ATOM 721 C CA . PHE A 1 93 ? -1.035 0.377 6.078 1.00 96.50 93 PHE A CA 1
ATOM 722 C C . PHE A 1 93 ? -0.716 1.355 4.942 1.00 96.50 93 PHE A C 1
ATOM 724 O O . PHE A 1 93 ? -0.050 2.357 5.183 1.00 96.50 93 PHE A O 1
ATOM 731 N N . PHE A 1 94 ? -1.246 1.122 3.738 1.00 95.19 94 PHE A N 1
ATOM 732 C CA . PHE A 1 94 ? -1.008 2.025 2.610 1.00 95.19 94 PHE A CA 1
ATOM 733 C C . PHE A 1 94 ? -1.724 3.371 2.741 1.00 95.19 94 PHE A C 1
ATOM 735 O O . PHE A 1 94 ? -1.166 4.373 2.313 1.00 95.19 94 PHE A O 1
ATOM 742 N N . GLN A 1 95 ? -2.887 3.428 3.396 1.00 95.56 95 GLN A N 1
ATOM 743 C CA . GLN A 1 95 ? -3.498 4.708 3.760 1.00 95.56 95 GLN A CA 1
ATOM 744 C C . GLN A 1 95 ? -2.547 5.551 4.628 1.00 95.56 95 GLN A C 1
ATOM 746 O O . GLN A 1 95 ? -2.355 6.730 4.352 1.00 95.56 95 GLN A O 1
ATOM 751 N N . CYS A 1 96 ? -1.954 4.955 5.669 1.00 95.62 96 CYS A N 1
ATOM 752 C CA . CYS A 1 96 ? -1.002 5.651 6.533 1.00 95.62 96 CYS A CA 1
ATOM 753 C C . CYS A 1 96 ? 0.241 6.100 5.757 1.00 95.62 96 CYS A C 1
ATOM 755 O O . CYS A 1 96 ? 0.694 7.227 5.938 1.00 95.62 96 CYS A O 1
ATOM 757 N N . MET A 1 97 ? 0.770 5.243 4.875 1.00 93.56 97 MET A N 1
ATOM 758 C CA . MET A 1 97 ? 1.915 5.592 4.030 1.00 93.56 97 MET A CA 1
ATOM 759 C C . MET A 1 97 ? 1.617 6.840 3.190 1.00 93.56 97 MET A C 1
ATOM 761 O O . MET A 1 97 ? 2.415 7.769 3.209 1.00 93.56 97 MET A O 1
ATOM 765 N N . ASP A 1 98 ? 0.458 6.894 2.525 1.00 89.31 98 ASP A N 1
ATOM 766 C CA . ASP A 1 98 ? 0.062 8.047 1.703 1.00 89.31 98 ASP A CA 1
ATOM 767 C C . ASP A 1 98 ? -0.101 9.320 2.551 1.00 89.31 98 ASP A C 1
ATOM 769 O O . ASP A 1 98 ? 0.384 10.386 2.188 1.00 89.31 98 ASP A O 1
ATOM 773 N N . GLU A 1 99 ? -0.711 9.215 3.736 1.00 89.88 99 GLU A N 1
ATOM 774 C CA . GLU A 1 99 ? -0.871 10.360 4.643 1.00 89.88 99 GLU A CA 1
ATOM 775 C C . GLU A 1 99 ? 0.465 10.922 5.158 1.00 89.88 99 GLU A C 1
ATOM 777 O O . GLU A 1 99 ? 0.551 12.114 5.459 1.00 89.88 99 GLU A O 1
ATOM 782 N N . LYS A 1 100 ? 1.497 10.080 5.283 1.00 86.38 100 LYS A N 1
ATOM 783 C CA . LYS A 1 100 ? 2.838 10.477 5.739 1.00 86.38 100 LYS A CA 1
ATOM 784 C C . LYS A 1 100 ? 3.752 10.955 4.613 1.00 86.38 100 LYS A C 1
ATOM 786 O O . LYS A 1 100 ? 4.710 11.657 4.918 1.00 86.38 100 LYS A O 1
ATOM 791 N N . ASP A 1 101 ? 3.481 10.573 3.369 1.00 75.00 101 ASP A N 1
ATOM 792 C CA . ASP A 1 101 ? 4.208 11.054 2.186 1.00 75.00 101 ASP A CA 1
ATOM 793 C C . ASP A 1 101 ? 3.742 12.469 1.786 1.00 75.00 101 ASP A C 1
ATOM 795 O O . ASP A 1 101 ? 4.545 13.306 1.387 1.00 75.00 101 ASP A O 1
ATOM 799 N N . ASP A 1 102 ? 2.454 12.774 2.001 1.00 60.22 102 ASP A N 1
ATOM 800 C CA . ASP A 1 102 ? 1.851 14.102 1.786 1.00 60.22 102 ASP A CA 1
ATOM 801 C C . ASP A 1 102 ? 2.120 15.126 2.925 1.00 60.22 102 ASP A C 1
ATOM 803 O O . ASP A 1 102 ? 1.644 16.264 2.847 1.00 60.22 102 ASP A O 1
ATOM 807 N N . SER A 1 103 ? 2.826 14.738 4.001 1.00 48.50 103 SER A N 1
ATOM 808 C CA . SER A 1 103 ? 3.097 15.565 5.204 1.00 48.50 103 SER A CA 1
ATOM 809 C C . SER A 1 103 ? 4.514 16.137 5.237 1.00 48.50 103 SER A C 1
ATOM 811 O O . SER A 1 103 ? 4.644 17.332 5.591 1.00 48.50 103 SER A O 1
#

InterPro domains:
  IPR006170 Pheromone/general odorant binding protein [PF01395] (2-97)
  IPR036728 Pheromone/general odorant binding protein superfamily [G3DSA:1.10.238.20] (1-102)
  IPR036728 Pheromone/general odorant binding protein superfamily [SSF47565] (2-100)

pLDDT: mean 89.06, std 8.13, range [48.5, 96.5]